Protein AF-X0JSW9-F1 (afdb_monomer)

Foldseek 3Di:
DPCVVVVLVVVVVVVVCCVVPVPVVPPPVDDPVCQLDDDQWDWDSDDPPDDDIDIDGPVPDDDPVSGDDDDDDDDDDDDDDPDDDDPVCVVVVVVD

Mean predicted aligned error: 12.28 Å

Secondary structure (DSSP, 8-state):
--THHHHHHHHHHHHHHHHHH-GGGS-TTS-TTGGG---SEEEE---TTS---EEEEGGG---TTS-----------S--------TTTHHHHTT-

pLDDT: mean 70.96, std 9.45, range [44.62, 85.94]

Radius of gyration: 17.55 Å; Cα contacts (8 Å, |Δi|>4): 42; chains: 1; bounding box: 41×27×51 Å

Solvent-accessible surface area (backbone atoms only — not comparable to full-atom values): 6643 Å² total; per-residue (Å²): 133,78,68,56,67,62,53,48,54,48,53,54,50,50,50,56,45,42,67,73,70,37,68,82,70,55,66,80,84,53,52,78,82,59,59,64,68,67,62,72,66,45,73,46,76,65,56,102,83,77,62,81,72,41,84,38,46,50,93,71,63,84,55,97,73,78,55,77,90,80,82,85,88,82,81,78,91,72,82,84,76,88,77,77,91,40,89,91,47,49,73,71,63,75,77,115

Organism: Fusarium odoratissimum (strain NRRL 54006) (NCBI:txid1089451)

Sequence (96 aa):
MTGSETSFFWAQEMVEKCEREHHNCRNHFIRSDSQRYLPKRLIDVGARDKGAMQLVLSDQIRSDNDVVEYAALSHSWGTTVKSELRNDNEETMKTI

Structure (mmCIF, N/CA/C/O backbone):
data_AF-X0JSW9-F1
#
_entry.id   AF-X0JSW9-F1
#
loop_
_atom_site.group_PDB
_atom_site.id
_atom_site.type_symbol
_atom_site.label_atom_id
_atom_site.label_alt_id
_atom_site.label_comp_id
_atom_site.label_asym_id
_atom_site.label_entity_id
_atom_site.label_seq_id
_atom_site.pdbx_PDB_ins_code
_atom_site.Cartn_x
_atom_site.Cartn_y
_atom_site.Cartn_z
_atom_site.occupancy
_atom_site.B_iso_or_equiv
_atom_site.auth_seq_id
_atom_site.auth_comp_id
_atom_site.auth_asym_id
_atom_site.auth_atom_id
_atom_site.pdbx_PDB_model_num
ATOM 1 N N . MET A 1 1 ? 12.341 -3.971 25.052 1.00 44.62 1 MET A N 1
ATOM 2 C CA . MET A 1 1 ? 11.408 -3.047 24.380 1.00 44.62 1 MET A CA 1
ATOM 3 C C . MET A 1 1 ? 11.390 -3.452 22.919 1.00 44.62 1 MET A C 1
ATOM 5 O O . MET A 1 1 ? 12.426 -3.368 22.273 1.00 44.62 1 MET A O 1
ATOM 9 N N . THR A 1 2 ? 10.307 -4.057 22.441 1.00 55.16 2 THR A N 1
ATOM 10 C CA . THR A 1 2 ? 10.189 -4.435 21.027 1.00 55.16 2 THR A CA 1
ATOM 11 C C . THR A 1 2 ? 10.014 -3.151 20.222 1.00 55.16 2 THR A C 1
ATOM 13 O O . THR A 1 2 ? 9.190 -2.325 20.595 1.00 55.16 2 THR A O 1
ATOM 16 N N . GLY A 1 3 ? 10.785 -2.945 19.150 1.00 59.75 3 GLY A N 1
ATOM 17 C CA . GLY A 1 3 ? 10.729 -1.738 18.301 1.00 59.75 3 GLY A CA 1
ATOM 18 C C . GLY A 1 3 ? 9.441 -1.603 17.472 1.00 59.75 3 GLY A C 1
ATOM 19 O O . GLY A 1 3 ? 9.469 -1.067 16.364 1.00 59.75 3 GLY A O 1
ATOM 20 N N . SER A 1 4 ? 8.328 -2.148 17.966 1.00 66.69 4 SER A N 1
ATOM 21 C CA . SER A 1 4 ? 7.056 -2.237 17.263 1.00 66.69 4 SER A CA 1
ATOM 22 C C . SER A 1 4 ? 6.459 -0.850 17.045 1.00 66.69 4 SER A C 1
ATOM 24 O O . SER A 1 4 ? 6.183 -0.515 15.903 1.00 66.69 4 SER A O 1
ATOM 26 N N . GLU A 1 5 ? 6.391 0.007 18.072 1.00 70.44 5 GLU A N 1
ATOM 27 C CA . GLU A 1 5 ? 5.890 1.390 17.933 1.00 70.44 5 GLU A CA 1
ATOM 28 C C . GLU A 1 5 ? 6.671 2.214 16.907 1.00 70.44 5 GLU A C 1
ATOM 30 O O . GLU A 1 5 ? 6.081 2.915 16.092 1.00 70.44 5 GLU A O 1
ATOM 35 N N . THR A 1 6 ? 7.999 2.107 16.885 1.00 76.25 6 THR A N 1
ATOM 36 C CA . THR A 1 6 ? 8.820 2.830 15.904 1.00 76.25 6 THR A CA 1
ATOM 37 C C . THR A 1 6 ? 8.565 2.333 14.482 1.00 76.25 6 THR A C 1
ATOM 39 O O . THR A 1 6 ? 8.442 3.135 13.560 1.00 76.25 6 THR A O 1
ATOM 42 N N . SER A 1 7 ? 8.429 1.016 14.306 1.00 72.44 7 SER A N 1
ATOM 43 C CA . SER A 1 7 ? 8.087 0.416 13.009 1.00 72.44 7 SER A CA 1
ATOM 44 C C . SER A 1 7 ? 6.696 0.854 12.539 1.00 72.44 7 SER A C 1
ATOM 46 O O . SER A 1 7 ? 6.463 1.005 11.343 1.00 72.44 7 SER A O 1
ATOM 48 N N . PHE A 1 8 ? 5.785 1.099 13.482 1.00 74.25 8 PHE A N 1
ATOM 49 C CA . PHE A 1 8 ? 4.424 1.556 13.228 1.00 74.25 8 PHE A CA 1
ATOM 50 C C . PHE A 1 8 ? 4.369 3.006 12.764 1.00 74.25 8 PHE A C 1
ATOM 52 O O . PHE A 1 8 ? 3.771 3.286 11.726 1.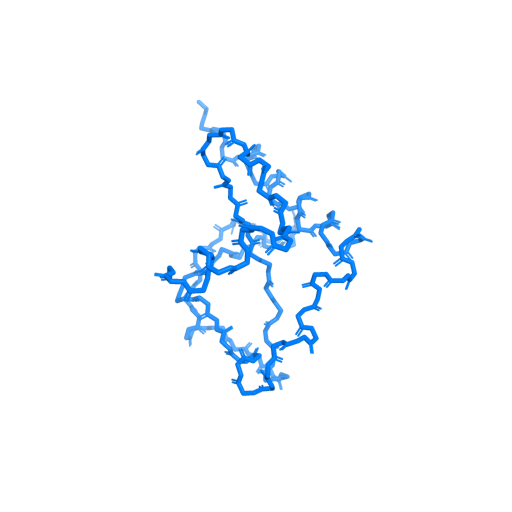00 74.25 8 PHE A O 1
ATOM 59 N N . PHE A 1 9 ? 5.053 3.907 13.474 1.00 77.12 9 PHE A N 1
ATOM 60 C CA . PHE A 1 9 ? 5.200 5.293 13.029 1.00 77.12 9 PHE A CA 1
ATOM 61 C C . PHE A 1 9 ? 5.833 5.368 11.644 1.00 77.12 9 PHE A C 1
ATOM 63 O O . PHE A 1 9 ? 5.350 6.105 10.790 1.00 77.12 9 PHE A O 1
ATOM 70 N N . TRP A 1 10 ? 6.861 4.555 11.405 1.00 81.12 10 TRP A N 1
ATOM 71 C CA . TRP A 1 10 ? 7.513 4.487 10.107 1.00 81.12 10 TRP A CA 1
ATOM 72 C C . TRP A 1 10 ? 6.572 4.000 8.996 1.00 81.12 10 TRP A C 1
ATOM 74 O O . TRP A 1 10 ? 6.554 4.583 7.915 1.00 81.12 10 TRP A O 1
ATOM 84 N N . ALA A 1 11 ? 5.765 2.960 9.246 1.00 77.94 11 ALA A N 1
ATOM 85 C CA . ALA A 1 11 ? 4.817 2.448 8.258 1.00 77.94 11 ALA A CA 1
ATOM 86 C C . ALA A 1 11 ? 3.761 3.500 7.888 1.00 77.94 11 ALA A C 1
ATOM 88 O O . ALA A 1 11 ? 3.502 3.707 6.704 1.00 77.94 11 ALA A O 1
ATOM 89 N N . GLN A 1 12 ? 3.205 4.200 8.882 1.00 77.69 12 GLN A N 1
ATOM 90 C CA . GLN A 1 12 ? 2.250 5.283 8.650 1.00 77.69 12 GLN A CA 1
ATOM 91 C C . GLN A 1 12 ? 2.888 6.438 7.863 1.00 77.69 12 GLN A C 1
ATOM 93 O O . GLN A 1 12 ? 2.340 6.870 6.851 1.00 77.69 12 GLN A O 1
ATOM 98 N N . GLU A 1 13 ? 4.071 6.896 8.279 1.00 83.25 13 GLU A N 1
ATOM 99 C CA . GLU A 1 13 ? 4.807 7.965 7.595 1.00 83.25 13 GLU A CA 1
ATOM 100 C C . GLU A 1 13 ? 5.102 7.599 6.134 1.00 83.25 13 GLU A C 1
ATOM 102 O O . GLU A 1 13 ? 5.007 8.442 5.241 1.00 83.25 13 GLU A O 1
ATOM 107 N N . MET A 1 14 ? 5.418 6.329 5.864 1.00 81.69 14 MET A N 1
ATOM 108 C CA . MET A 1 14 ? 5.688 5.870 4.507 1.00 81.69 14 MET A CA 1
ATOM 109 C C . MET A 1 14 ? 4.428 5.857 3.635 1.00 81.69 14 MET A C 1
ATOM 111 O O . MET A 1 14 ? 4.509 6.241 2.469 1.00 81.69 14 MET A O 1
ATOM 115 N N . VAL A 1 15 ? 3.267 5.479 4.185 1.00 77.94 15 VAL A N 1
ATOM 116 C CA . VAL A 1 15 ? 1.977 5.574 3.477 1.00 77.94 15 VAL A CA 1
ATOM 117 C C . VAL A 1 15 ? 1.660 7.032 3.140 1.00 77.94 15 VAL A C 1
ATOM 119 O O . VAL A 1 15 ? 1.444 7.348 1.971 1.00 77.94 15 VAL A O 1
ATOM 122 N N . GLU A 1 16 ? 1.739 7.933 4.123 1.00 80.06 16 GLU A N 1
ATOM 123 C CA . GLU A 1 16 ? 1.493 9.370 3.928 1.00 80.06 16 GLU A CA 1
ATOM 124 C C . GLU A 1 16 ? 2.444 9.975 2.880 1.00 80.06 16 GLU A C 1
ATOM 126 O O . GLU A 1 16 ? 2.043 10.772 2.026 1.00 80.06 16 GLU A O 1
ATOM 131 N N . LYS A 1 17 ? 3.722 9.576 2.911 1.00 83.38 17 LYS A N 1
ATOM 132 C CA . LYS A 1 17 ? 4.717 9.987 1.919 1.00 83.38 17 LYS A CA 1
ATOM 133 C C . LYS A 1 17 ? 4.362 9.478 0.523 1.00 83.38 17 LYS A C 1
ATOM 135 O O . LYS A 1 17 ? 4.411 10.254 -0.429 1.00 83.38 17 LYS A O 1
ATOM 140 N N . CYS A 1 18 ? 3.998 8.203 0.388 1.00 78.12 18 CYS A N 1
ATOM 141 C CA . CYS A 1 18 ? 3.604 7.619 -0.892 1.00 78.12 18 CYS A CA 1
ATOM 142 C C . CYS A 1 18 ? 2.393 8.335 -1.499 1.00 78.12 18 CYS A C 1
ATOM 144 O O . CYS A 1 18 ? 2.423 8.664 -2.683 1.00 78.12 18 CYS A O 1
ATOM 146 N N . GLU A 1 19 ? 1.361 8.629 -0.710 1.00 77.81 19 GLU A N 1
ATOM 147 C CA . GLU A 1 19 ? 0.178 9.348 -1.195 1.00 77.81 19 GLU A CA 1
ATOM 148 C C . GLU A 1 19 ? 0.503 10.770 -1.656 1.00 77.81 19 GLU A C 1
ATOM 150 O O . GLU A 1 19 ? 0.019 11.213 -2.701 1.00 77.81 19 GLU A O 1
ATOM 155 N N . ARG A 1 20 ? 1.349 11.477 -0.898 1.00 82.44 20 ARG A N 1
ATOM 156 C CA . ARG A 1 20 ? 1.724 12.865 -1.186 1.00 82.44 20 ARG A CA 1
ATOM 157 C C . ARG A 1 20 ? 2.674 12.989 -2.376 1.00 82.44 20 ARG A C 1
ATOM 159 O O . ARG A 1 20 ? 2.547 13.922 -3.165 1.00 82.44 20 ARG A O 1
ATOM 166 N N . GLU A 1 21 ? 3.655 12.099 -2.485 1.00 83.81 21 GLU A N 1
ATOM 167 C CA . GLU A 1 21 ? 4.800 12.283 -3.386 1.00 83.81 21 GLU A CA 1
ATOM 168 C C . GLU A 1 21 ? 4.718 11.400 -4.636 1.00 83.81 21 GLU A C 1
ATOM 170 O O . GLU A 1 21 ? 5.229 11.777 -5.692 1.00 83.81 21 GLU A O 1
ATOM 175 N N . HIS A 1 22 ? 4.039 10.252 -4.570 1.00 74.81 22 HIS A N 1
ATOM 176 C CA . HIS A 1 22 ? 4.017 9.269 -5.654 1.00 74.81 22 HIS A CA 1
ATOM 177 C C . HIS A 1 22 ? 2.667 9.218 -6.387 1.00 74.81 22 HIS A C 1
ATOM 179 O O . HIS A 1 22 ? 2.073 8.155 -6.569 1.00 74.81 22 HIS A O 1
ATOM 185 N N . HIS A 1 23 ? 2.200 10.362 -6.892 1.00 71.81 23 HIS A N 1
ATOM 186 C CA . HIS A 1 23 ? 0.957 10.466 -7.674 1.00 71.81 23 HIS A CA 1
ATOM 187 C C . HIS A 1 23 ? 0.897 9.495 -8.873 1.00 71.81 23 HIS A C 1
ATOM 189 O O . HIS A 1 23 ? -0.168 8.960 -9.174 1.00 71.81 23 HIS A O 1
ATOM 195 N N . ASN A 1 24 ? 2.040 9.202 -9.506 1.00 67.75 24 ASN A N 1
ATOM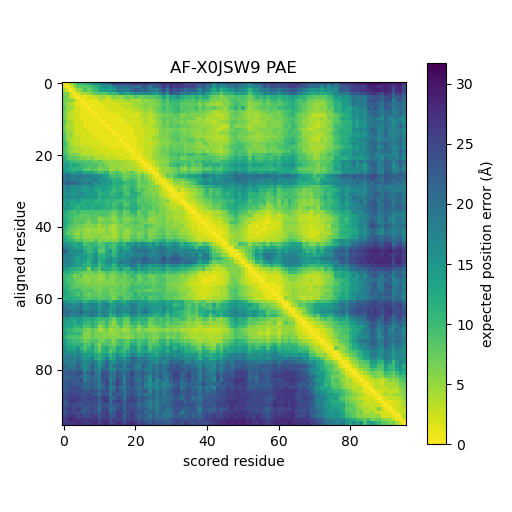 196 C CA . ASN A 1 24 ? 2.145 8.253 -10.625 1.00 67.75 24 ASN A CA 1
ATOM 197 C C . ASN A 1 24 ? 2.162 6.776 -10.195 1.00 67.75 24 ASN A C 1
ATOM 199 O O . ASN A 1 24 ? 1.973 5.900 -11.034 1.00 67.75 24 ASN A O 1
ATOM 203 N N . CYS A 1 25 ? 2.375 6.480 -8.907 1.00 69.12 25 CYS A N 1
ATOM 204 C CA . CYS A 1 25 ? 2.248 5.119 -8.376 1.00 69.12 25 CYS A CA 1
ATOM 205 C C . CYS A 1 25 ? 0.786 4.710 -8.171 1.00 69.12 25 CYS A C 1
ATOM 207 O O . CYS A 1 25 ? 0.515 3.530 -7.951 1.00 69.12 25 CYS A O 1
ATOM 209 N N . ARG A 1 26 ? -0.172 5.645 -8.271 1.00 65.56 26 ARG A N 1
ATOM 210 C CA . ARG A 1 26 ? -1.588 5.284 -8.380 1.00 65.56 26 ARG A CA 1
ATOM 211 C C . ARG A 1 26 ? -1.769 4.496 -9.672 1.00 65.56 26 ARG A C 1
ATOM 213 O O . ARG A 1 26 ? -1.582 5.036 -10.760 1.00 65.56 26 ARG A O 1
ATOM 220 N N . ASN A 1 27 ? -2.107 3.219 -9.517 1.00 60.56 27 ASN A N 1
ATOM 221 C CA . ASN A 1 27 ? -2.201 2.179 -10.541 1.00 60.56 27 ASN A CA 1
ATOM 222 C C . ASN A 1 27 ? -3.267 2.461 -11.627 1.00 60.56 27 ASN A C 1
ATOM 224 O O . ASN A 1 27 ? -4.222 1.705 -11.792 1.00 60.56 27 ASN A O 1
ATOM 228 N N . HIS A 1 28 ? -3.097 3.523 -12.416 1.00 58.84 28 HIS A N 1
ATOM 229 C CA . HIS A 1 28 ? -3.951 3.831 -13.570 1.00 58.84 28 HIS A CA 1
ATOM 230 C C . HIS A 1 28 ? -3.716 2.862 -14.741 1.00 58.84 28 HIS A C 1
ATOM 232 O O . HIS A 1 28 ? -4.535 2.789 -15.650 1.00 58.84 28 HIS A O 1
ATOM 238 N N . PHE A 1 29 ? -2.611 2.106 -14.718 1.00 59.12 29 PHE A N 1
ATOM 239 C CA . PHE A 1 29 ? -2.283 1.084 -15.716 1.00 59.12 29 PHE A CA 1
ATOM 240 C C . PHE A 1 29 ? -2.834 -0.308 -15.365 1.00 59.12 29 PHE A C 1
ATOM 242 O O . PHE A 1 29 ? -2.826 -1.202 -16.212 1.00 59.12 29 PHE A O 1
ATOM 249 N N . ILE A 1 30 ? -3.301 -0.518 -14.128 1.00 63.09 30 ILE A N 1
ATOM 250 C CA . ILE A 1 30 ? -3.928 -1.781 -13.739 1.00 63.09 30 ILE A CA 1
ATOM 251 C C . ILE A 1 30 ? -5.351 -1.791 -14.288 1.00 63.09 30 ILE A C 1
ATOM 253 O O . ILE A 1 30 ? -6.138 -0.879 -14.036 1.00 63.09 30 ILE A O 1
ATOM 257 N N . ARG A 1 31 ? -5.671 -2.840 -15.048 1.00 65.88 31 ARG A N 1
ATOM 258 C CA . ARG A 1 31 ? -7.002 -3.051 -15.621 1.00 65.88 31 ARG A CA 1
ATOM 259 C C . ARG A 1 31 ? -8.077 -3.028 -14.531 1.00 65.88 31 ARG A C 1
ATOM 261 O O . ARG A 1 31 ? -7.851 -3.497 -13.419 1.00 65.88 31 ARG A O 1
ATOM 268 N N . SER A 1 32 ? -9.262 -2.535 -14.875 1.00 69.62 32 SER A N 1
ATOM 269 C CA . SER A 1 32 ? -10.389 -2.337 -13.952 1.00 69.62 32 SER A CA 1
ATOM 270 C C . SER A 1 32 ? -10.810 -3.610 -13.205 1.00 69.62 32 SER A C 1
ATOM 272 O O . SER A 1 32 ? -11.207 -3.551 -12.047 1.00 69.62 32 SER A O 1
ATOM 274 N N . ASP A 1 33 ? -10.691 -4.774 -13.847 1.00 69.44 33 ASP A N 1
ATOM 275 C CA . ASP A 1 33 ? -10.953 -6.088 -13.249 1.00 69.44 33 ASP A CA 1
ATOM 276 C C . ASP A 1 33 ? -9.909 -6.478 -12.191 1.00 69.44 33 ASP A C 1
ATOM 278 O O . ASP A 1 33 ? -10.246 -7.102 -11.185 1.00 69.44 33 ASP A O 1
ATOM 282 N N . SER A 1 34 ? -8.662 -6.048 -12.374 1.00 71.38 34 SER A N 1
ATOM 283 C CA . SER A 1 34 ? -7.558 -6.257 -11.434 1.00 71.38 34 SER A CA 1
ATOM 284 C C . SER A 1 34 ? -7.490 -5.208 -10.322 1.00 71.38 34 SER A C 1
ATOM 286 O O . SER A 1 34 ? -6.830 -5.446 -9.315 1.00 71.38 34 SER A O 1
ATOM 288 N N . GLN A 1 35 ? -8.184 -4.071 -10.445 1.00 67.62 35 GLN A N 1
ATOM 289 C CA . GLN A 1 35 ? -8.260 -3.052 -9.382 1.00 67.62 35 GLN A CA 1
ATOM 290 C C . GLN A 1 35 ? -8.972 -3.560 -8.118 1.00 67.62 35 GLN A C 1
ATOM 292 O O . GLN A 1 35 ? -8.814 -2.982 -7.049 1.00 67.62 35 GLN A O 1
ATOM 297 N N . ARG A 1 36 ? -9.718 -4.667 -8.229 1.00 69.75 36 ARG A N 1
ATOM 298 C CA . ARG A 1 36 ? -10.369 -5.358 -7.104 1.00 69.75 36 ARG A CA 1
ATOM 299 C C . ARG A 1 36 ? -9.451 -6.342 -6.381 1.00 69.75 36 ARG A C 1
ATOM 301 O O . ARG A 1 36 ? -9.861 -6.956 -5.398 1.00 69.75 36 ARG A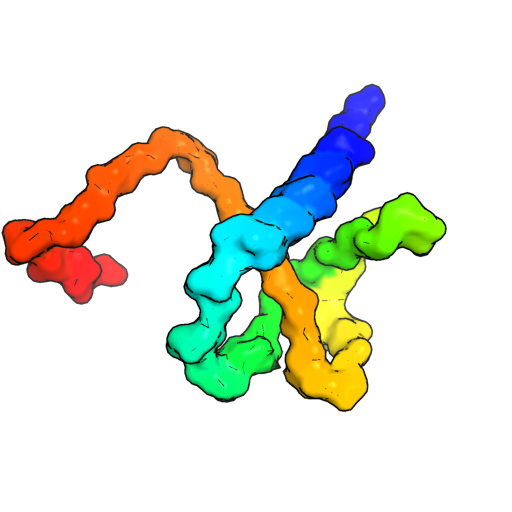 O 1
ATOM 308 N N . TYR A 1 37 ? -8.237 -6.557 -6.886 1.00 76.56 37 TYR A N 1
ATOM 309 C CA . TYR A 1 37 ? -7.297 -7.462 -6.247 1.00 76.56 37 TYR A CA 1
ATOM 310 C C . TYR A 1 37 ? -6.841 -6.888 -4.905 1.00 76.56 37 TYR A C 1
ATOM 312 O O . TYR A 1 37 ? -6.306 -5.784 -4.838 1.00 76.56 37 TYR A O 1
ATOM 320 N N . LEU A 1 38 ? -6.984 -7.692 -3.853 1.00 77.44 38 LEU A N 1
ATOM 321 C CA . LEU A 1 38 ? -6.407 -7.428 -2.544 1.00 77.44 38 LEU A CA 1
ATOM 322 C C . LEU A 1 38 ? -5.458 -8.569 -2.155 1.00 77.44 38 LEU A C 1
ATOM 324 O O . LEU A 1 38 ? -5.800 -9.744 -2.334 1.00 77.44 38 LEU A O 1
ATOM 328 N N . PRO A 1 39 ? -4.282 -8.268 -1.572 1.00 81.75 39 PRO A N 1
ATOM 329 C CA . PRO A 1 39 ? -3.460 -9.277 -0.907 1.00 81.75 39 PRO A CA 1
ATOM 330 C C . PRO A 1 39 ? -4.288 -10.036 0.133 1.00 81.75 39 PRO A C 1
ATOM 332 O O . PRO A 1 39 ? -5.095 -9.424 0.808 1.00 81.75 39 PRO A O 1
ATOM 335 N N . LYS A 1 40 ? -4.086 -11.342 0.350 1.00 85.00 40 LYS A N 1
ATOM 336 C CA . LYS A 1 40 ? -4.913 -12.114 1.315 1.00 85.00 40 LYS A CA 1
ATOM 337 C C . LYS A 1 40 ? -4.855 -11.598 2.760 1.00 85.00 40 LYS A C 1
ATOM 339 O O . LYS A 1 40 ? -5.763 -11.854 3.544 1.00 85.00 40 LYS A O 1
ATOM 344 N N . ARG A 1 41 ? -3.747 -10.951 3.115 1.00 82.94 41 ARG A N 1
ATOM 345 C CA . ARG A 1 41 ? -3.428 -10.452 4.451 1.00 82.94 41 ARG A CA 1
ATOM 346 C C . ARG A 1 41 ? -2.970 -9.011 4.318 1.00 82.94 41 ARG A C 1
ATOM 348 O O . ARG A 1 41 ? -2.043 -8.746 3.553 1.00 82.94 41 ARG A O 1
ATOM 355 N N . LEU A 1 42 ? -3.597 -8.130 5.074 1.00 84.50 42 LEU A N 1
ATOM 356 C CA 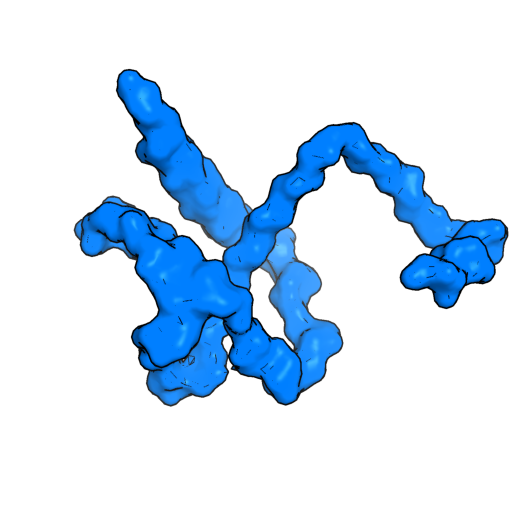. LEU A 1 42 ? -3.295 -6.710 5.139 1.00 84.50 42 LEU A CA 1
ATOM 357 C C . LEU A 1 42 ? -3.070 -6.319 6.599 1.00 84.50 42 LEU A C 1
ATOM 359 O O . LEU A 1 42 ? -3.536 -6.992 7.517 1.00 84.50 42 LEU A O 1
ATOM 363 N N . ILE A 1 43 ? -2.318 -5.246 6.808 1.00 82.88 43 ILE A N 1
ATOM 364 C CA . ILE A 1 43 ? -2.153 -4.644 8.128 1.00 82.88 43 ILE A CA 1
ATOM 365 C C . ILE A 1 43 ? -2.998 -3.380 8.128 1.00 82.88 43 ILE A C 1
ATOM 367 O O . ILE A 1 43 ? -2.750 -2.474 7.335 1.00 82.88 43 ILE A O 1
ATOM 371 N N . ASP A 1 44 ? -3.995 -3.339 9.002 1.00 80.00 44 ASP A N 1
ATOM 372 C CA . ASP A 1 44 ? -4.739 -2.123 9.286 1.00 80.00 44 ASP A CA 1
ATOM 373 C C . ASP A 1 44 ? -3.874 -1.253 10.195 1.00 80.00 44 ASP A C 1
ATOM 375 O O . ASP A 1 44 ? -3.662 -1.567 11.372 1.00 80.00 44 ASP A O 1
ATOM 379 N N . VAL A 1 45 ? -3.318 -0.196 9.603 1.00 75.50 45 VAL A N 1
ATOM 380 C CA . VAL A 1 45 ? -2.464 0.773 10.295 1.00 75.50 45 VAL A CA 1
ATOM 381 C C . VAL A 1 45 ? -3.261 1.762 11.152 1.00 75.50 45 VAL A C 1
ATOM 383 O O . VAL A 1 45 ? -2.652 2.467 11.951 1.00 75.50 45 VAL A O 1
ATOM 386 N N . GLY A 1 46 ? -4.599 1.755 11.056 1.00 68.31 46 GLY A N 1
ATOM 387 C CA . GLY A 1 46 ? -5.504 2.572 11.858 1.00 68.31 46 GLY A CA 1
ATOM 388 C C . GLY A 1 46 ? -5.360 4.086 11.652 1.00 68.31 46 GLY A C 1
ATOM 389 O O . GLY A 1 46 ? -4.427 4.587 11.030 1.00 68.31 46 GLY A O 1
ATOM 390 N N . ALA A 1 47 ? -6.303 4.844 12.218 1.00 61.66 47 ALA A N 1
ATOM 391 C CA . ALA A 1 47 ? -6.076 6.255 12.524 1.00 61.66 47 ALA A CA 1
ATOM 392 C C . ALA A 1 47 ? -5.272 6.345 13.833 1.00 61.66 47 ALA A C 1
ATOM 394 O O . ALA A 1 47 ? -5.459 5.501 14.715 1.00 61.66 47 ALA A O 1
ATOM 395 N N . ARG A 1 48 ? -4.407 7.363 13.973 1.00 56.38 48 ARG A N 1
ATOM 396 C CA . ARG A 1 48 ? -3.475 7.571 15.112 1.00 56.38 48 ARG A CA 1
ATOM 397 C C . ARG A 1 48 ? -4.108 7.424 16.507 1.00 56.38 48 ARG A C 1
ATOM 399 O O . ARG A 1 48 ? -3.400 7.242 17.490 1.00 56.38 48 ARG A O 1
ATOM 406 N N . ASP A 1 49 ? -5.424 7.546 16.586 1.00 54.66 49 ASP A N 1
ATOM 407 C CA . ASP A 1 49 ? -6.272 7.655 17.764 1.00 54.66 49 ASP A CA 1
ATOM 408 C C . ASP A 1 49 ? -7.231 6.463 17.986 1.00 54.66 49 ASP A C 1
ATOM 410 O O . ASP A 1 49 ? -7.877 6.405 19.033 1.00 54.66 49 ASP A O 1
ATOM 414 N N . LYS A 1 50 ? -7.325 5.486 17.066 1.00 57.12 50 LYS A N 1
ATOM 415 C CA . LYS A 1 50 ? -8.333 4.398 17.131 1.00 57.12 50 LYS A CA 1
ATOM 416 C C . LYS A 1 50 ? -7.845 3.025 17.611 1.00 57.12 50 LYS A C 1
ATOM 418 O O . LYS A 1 50 ? -8.631 2.079 17.625 1.00 57.12 50 LYS A O 1
ATOM 423 N N . GLY A 1 51 ? -6.616 2.919 18.106 1.00 59.56 51 GLY A N 1
ATOM 424 C CA . GLY A 1 51 ? -6.131 1.720 18.797 1.00 59.56 51 GLY A CA 1
ATOM 425 C C . GLY A 1 51 ? -5.064 0.934 18.038 1.00 59.56 51 GLY A C 1
ATOM 426 O O . GLY A 1 51 ? -4.422 1.445 17.125 1.00 59.56 51 GLY A O 1
ATOM 427 N N . ALA A 1 52 ? -4.819 -0.295 18.503 1.00 61.84 52 ALA A N 1
ATOM 428 C CA . ALA A 1 52 ? -3.690 -1.115 18.082 1.00 61.84 52 ALA A CA 1
ATOM 429 C C . ALA A 1 52 ? -3.841 -1.649 16.650 1.00 61.84 52 ALA A C 1
ATOM 431 O O . ALA A 1 52 ? -4.915 -2.080 16.239 1.00 61.84 52 ALA A O 1
ATOM 432 N N . MET A 1 53 ? -2.714 -1.671 15.939 1.00 71.44 53 MET A N 1
ATOM 433 C CA . MET A 1 53 ? -2.571 -2.247 14.606 1.00 71.44 53 MET A CA 1
ATOM 434 C C . MET A 1 53 ? -3.058 -3.696 14.570 1.00 71.44 53 MET A C 1
ATOM 436 O O . MET A 1 53 ? -2.694 -4.493 15.440 1.00 71.44 53 MET A O 1
ATOM 440 N N . GLN A 1 54 ? -3.834 -4.053 13.550 1.00 77.62 54 GLN A N 1
ATOM 441 C CA . GLN A 1 54 ? -4.413 -5.390 13.442 1.00 77.62 54 GLN A CA 1
ATOM 442 C C . GLN A 1 54 ? -4.139 -6.020 12.079 1.00 77.62 54 GLN A C 1
ATOM 444 O O . GLN A 1 54 ? -4.183 -5.372 11.034 1.00 77.62 54 GLN A O 1
ATOM 449 N N . LEU A 1 55 ? -3.853 -7.322 12.098 1.00 80.81 55 LEU A N 1
ATOM 450 C CA . LEU A 1 55 ? -3.863 -8.126 10.887 1.00 80.81 55 LEU A CA 1
ATOM 451 C C . LEU A 1 55 ? -5.320 -8.303 10.459 1.00 80.81 55 LEU A C 1
ATOM 453 O O . LEU A 1 55 ? -6.114 -8.875 11.202 1.00 80.81 55 LEU A O 1
ATOM 457 N N . VAL A 1 56 ? -5.637 -7.861 9.251 1.00 85.62 56 VAL A N 1
ATOM 458 C CA . VAL A 1 56 ? -6.948 -8.037 8.629 1.00 85.62 56 VAL A CA 1
ATOM 459 C C . VAL A 1 56 ? -6.826 -8.961 7.430 1.00 85.62 56 VAL A C 1
ATOM 461 O O . VAL A 1 56 ? -5.884 -8.889 6.634 1.00 85.62 56 VAL A O 1
ATOM 464 N N . LEU A 1 57 ? -7.783 -9.876 7.321 1.00 85.94 57 LEU A N 1
ATOM 465 C CA . LEU A 1 57 ? -7.936 -10.705 6.136 1.00 85.94 57 LEU A CA 1
ATOM 466 C C . LEU A 1 57 ? -8.809 -9.959 5.132 1.00 85.94 57 LEU A C 1
ATOM 468 O O . LEU A 1 57 ? -9.794 -9.326 5.502 1.00 85.94 57 LEU A O 1
ATOM 472 N N . SER A 1 58 ? -8.450 -10.024 3.855 1.00 83.06 58 SER A N 1
ATOM 473 C CA . SER A 1 58 ? -9.139 -9.226 2.833 1.00 83.06 58 SER A CA 1
ATOM 474 C C . SER A 1 58 ? -10.583 -9.648 2.584 1.00 83.06 58 SER A C 1
ATOM 476 O O . SER A 1 58 ? -11.374 -8.840 2.117 1.00 83.06 58 SER A O 1
ATOM 478 N N . ASP A 1 59 ? -10.951 -10.877 2.944 1.00 82.94 59 ASP A N 1
ATOM 479 C CA . ASP A 1 59 ? -12.339 -11.353 2.933 1.00 82.94 59 ASP A CA 1
ATOM 480 C C . ASP A 1 59 ? -13.201 -10.749 4.059 1.00 82.94 59 ASP A C 1
ATOM 482 O O . ASP A 1 59 ? -14.428 -10.825 4.006 1.00 82.94 59 ASP A O 1
ATOM 486 N N . GLN A 1 60 ? -12.575 -10.121 5.059 1.00 82.31 60 GLN A N 1
ATOM 487 C CA . GLN A 1 60 ? -13.241 -9.428 6.165 1.00 82.31 60 GLN A CA 1
ATOM 488 C C . G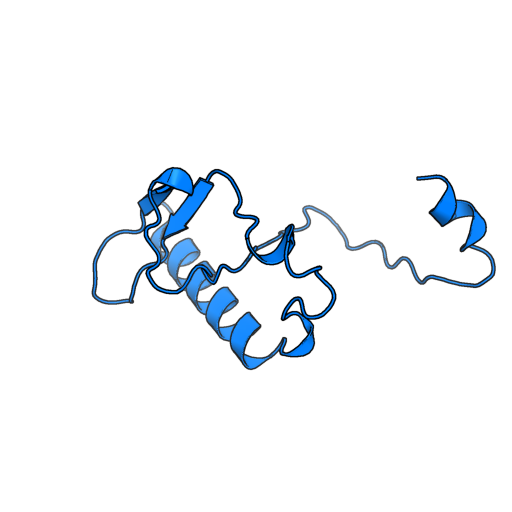LN A 1 60 ? -13.396 -7.924 5.910 1.00 82.31 60 GLN A C 1
ATOM 490 O O . GLN A 1 60 ? -14.142 -7.259 6.632 1.00 82.31 60 GLN A O 1
ATOM 495 N N . ILE A 1 61 ? -12.727 -7.376 4.889 1.00 78.75 61 ILE A N 1
ATOM 496 C CA . ILE A 1 61 ? -12.822 -5.957 4.546 1.00 78.75 61 ILE A CA 1
ATOM 497 C C . ILE A 1 61 ? -14.129 -5.725 3.789 1.00 78.75 61 ILE A C 1
ATOM 499 O O . ILE A 1 61 ? -14.282 -6.097 2.627 1.00 78.75 61 ILE A O 1
ATOM 503 N N . ARG A 1 62 ? -15.087 -5.092 4.466 1.00 70.12 62 ARG A N 1
ATOM 504 C CA . ARG A 1 62 ? -16.343 -4.639 3.867 1.00 70.12 62 ARG A CA 1
ATOM 505 C C . ARG A 1 62 ? -16.161 -3.210 3.362 1.00 70.12 62 ARG A C 1
ATOM 507 O O . ARG A 1 62 ? -15.937 -2.316 4.171 1.00 70.12 62 ARG A O 1
ATOM 514 N N . SER A 1 63 ? -16.250 -3.000 2.049 1.00 66.31 63 SER A N 1
ATOM 515 C CA . SER A 1 63 ? -16.281 -1.663 1.443 1.00 66.31 63 SER A CA 1
ATOM 516 C C . SER A 1 63 ? -17.603 -1.464 0.722 1.00 66.31 63 SER A C 1
ATOM 518 O O . SER A 1 63 ? -17.957 -2.260 -0.144 1.00 66.31 63 SER A O 1
ATOM 520 N N . ASP A 1 64 ? -18.305 -0.387 1.063 1.00 65.69 64 ASP A N 1
ATOM 521 C CA . ASP A 1 64 ? -19.549 0.010 0.395 1.00 65.69 64 ASP A CA 1
ATOM 522 C C . ASP A 1 64 ? -19.298 0.551 -1.027 1.00 65.69 64 ASP A C 1
ATOM 524 O O . ASP A 1 64 ? -20.227 0.655 -1.821 1.00 65.69 64 ASP A O 1
ATOM 528 N N . ASN A 1 65 ? -18.042 0.878 -1.363 1.00 61.69 65 ASN A N 1
ATOM 529 C CA . ASN A 1 65 ? -17.656 1.526 -2.620 1.00 61.69 65 ASN A CA 1
ATOM 530 C C . ASN A 1 65 ? -16.956 0.586 -3.622 1.00 61.69 65 ASN A C 1
ATOM 532 O O . ASN A 1 65 ? -16.314 1.076 -4.549 1.00 61.69 65 ASN A O 1
ATOM 536 N N . ASP A 1 66 ? -17.040 -0.742 -3.449 1.00 64.44 66 ASP A N 1
ATOM 537 C CA . ASP A 1 66 ? -16.397 -1.798 -4.274 1.00 64.44 66 ASP A CA 1
ATOM 538 C C . ASP A 1 66 ? -14.856 -1.730 -4.399 1.00 64.44 66 ASP A C 1
ATOM 540 O O . ASP A 1 66 ? -14.221 -2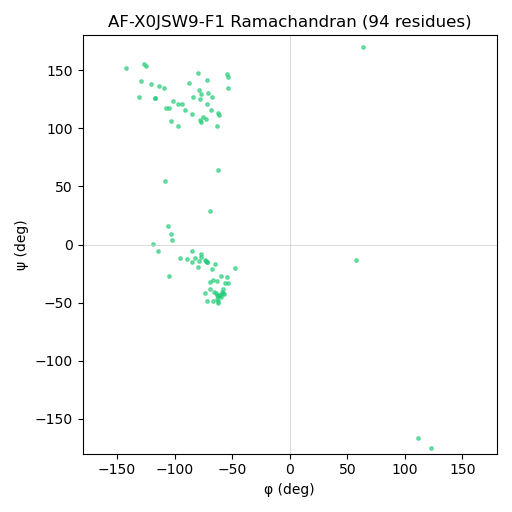.691 -4.841 1.00 64.44 66 ASP A O 1
ATOM 544 N N . VAL A 1 67 ? -14.237 -0.619 -4.001 1.00 68.19 67 VAL A N 1
ATOM 545 C CA . VAL A 1 67 ? -12.802 -0.361 -4.061 1.00 68.19 67 VAL A CA 1
ATOM 546 C C . VAL A 1 67 ? -12.295 -0.173 -2.639 1.00 68.19 67 VAL A C 1
ATOM 548 O O . VAL A 1 67 ? -12.826 0.620 -1.859 1.00 68.19 67 VAL A O 1
ATOM 551 N N . VAL A 1 68 ? -11.277 -0.952 -2.294 1.00 72.44 68 VAL A N 1
ATOM 552 C CA . VAL A 1 68 ? -10.525 -0.832 -1.046 1.00 72.44 68 VAL A CA 1
ATOM 553 C C . VAL A 1 68 ? -9.170 -0.255 -1.418 1.00 72.44 68 VAL A C 1
ATOM 555 O O . VAL A 1 68 ? -8.417 -0.869 -2.175 1.00 72.44 68 VAL A O 1
ATOM 558 N N . GLU A 1 69 ? -8.866 0.932 -0.906 1.00 72.62 69 GLU A N 1
ATOM 559 C CA . GLU A 1 69 ? -7.554 1.539 -1.091 1.00 72.62 69 GLU A CA 1
ATOM 560 C C . GLU A 1 69 ? -6.550 0.874 -0.147 1.00 72.62 69 GLU A C 1
ATOM 562 O O . GLU A 1 69 ? -6.800 0.718 1.049 1.00 72.62 69 GLU A O 1
ATOM 567 N N . TYR A 1 70 ? -5.412 0.448 -0.690 1.00 76.62 70 TYR A N 1
ATOM 568 C CA . TYR A 1 70 ? -4.317 -0.112 0.091 1.00 76.62 70 TYR A CA 1
ATOM 569 C C . TYR A 1 70 ? -2.975 0.336 -0.488 1.00 76.62 70 TYR A C 1
ATOM 571 O O . TYR A 1 70 ? -2.839 0.559 -1.693 1.00 76.62 70 TYR A O 1
ATOM 579 N N . ALA A 1 71 ? -1.962 0.417 0.372 1.00 74.56 71 ALA A N 1
ATOM 580 C CA . ALA A 1 71 ? -0.583 0.655 -0.026 1.00 74.56 71 ALA A CA 1
ATOM 581 C C . ALA A 1 71 ? 0.246 -0.619 0.178 1.00 74.56 71 ALA A C 1
ATOM 583 O O . ALA A 1 71 ? 0.163 -1.276 1.217 1.00 74.56 71 ALA A O 1
ATOM 584 N N . ALA A 1 72 ? 1.062 -0.974 -0.816 1.00 75.25 72 ALA A N 1
ATOM 585 C CA . ALA A 1 72 ? 2.040 -2.047 -0.694 1.00 75.25 72 ALA A CA 1
ATOM 586 C C . ALA A 1 72 ? 3.414 -1.456 -0.360 1.00 75.25 72 ALA A C 1
ATOM 588 O O . ALA A 1 72 ? 3.965 -0.672 -1.131 1.00 75.25 72 ALA A O 1
ATOM 589 N N . LEU A 1 73 ? 3.981 -1.862 0.775 1.00 68.88 73 LEU A N 1
ATOM 590 C CA . LEU A 1 73 ? 5.343 -1.515 1.175 1.00 68.88 73 LEU A CA 1
ATOM 591 C C . LEU A 1 73 ? 6.278 -2.663 0.789 1.00 68.88 73 LEU A C 1
ATOM 593 O O . LEU A 1 73 ? 6.325 -3.692 1.462 1.00 68.88 73 LEU A O 1
ATOM 597 N N . SER A 1 74 ? 7.017 -2.504 -0.307 1.00 69.12 74 SER A N 1
ATOM 598 C CA . SER A 1 74 ? 8.082 -3.435 -0.685 1.00 69.12 74 SER A CA 1
ATOM 599 C C . SER A 1 74 ? 9.422 -2.937 -0.151 1.00 69.12 74 SER A C 1
ATOM 601 O O . SER A 1 74 ? 9.867 -1.848 -0.515 1.00 69.12 74 SER A O 1
ATOM 603 N N . HIS A 1 75 ? 10.086 -3.741 0.677 1.00 62.31 75 HIS A N 1
ATOM 604 C CA . HIS A 1 75 ? 11.478 -3.516 1.056 1.00 62.31 75 HIS A CA 1
ATOM 605 C C . HIS A 1 75 ? 12.381 -4.457 0.256 1.00 62.31 75 HIS A C 1
ATOM 607 O O . HIS A 1 75 ? 12.211 -5.676 0.307 1.00 62.31 75 HIS A O 1
ATOM 613 N N . SER A 1 76 ? 13.345 -3.895 -0.471 1.00 60.03 76 SER A N 1
ATOM 614 C CA . SER A 1 76 ? 14.383 -4.678 -1.138 1.00 60.03 76 SER A CA 1
ATOM 615 C C . SER A 1 76 ? 15.503 -4.963 -0.148 1.00 60.03 76 SER A C 1
ATOM 617 O O . SER A 1 76 ? 16.226 -4.055 0.256 1.00 60.03 76 SER A O 1
ATOM 619 N N . TRP A 1 77 ? 15.659 -6.228 0.232 1.00 49.59 77 TRP A N 1
ATOM 620 C CA . TRP A 1 77 ? 16.819 -6.665 1.000 1.00 49.59 77 TRP A CA 1
ATOM 621 C C . TRP A 1 77 ? 18.034 -6.738 0.064 1.00 49.59 77 TRP A C 1
ATOM 623 O O . TRP A 1 77 ? 18.088 -7.603 -0.806 1.00 49.59 77 TRP A O 1
ATOM 633 N N . GLY A 1 78 ? 18.997 -5.825 0.224 1.00 65.19 78 GLY A N 1
ATOM 634 C CA . GLY A 1 78 ? 20.236 -5.789 -0.566 1.00 65.19 78 GLY A CA 1
ATOM 635 C C . GLY A 1 78 ? 20.459 -4.470 -1.309 1.00 65.19 78 GLY A C 1
ATOM 636 O O . GLY A 1 78 ? 19.722 -3.502 -1.137 1.00 65.19 78 GLY A O 1
ATOM 637 N N . THR A 1 79 ? 21.515 -4.406 -2.121 1.00 65.38 79 THR A N 1
ATOM 638 C CA . THR A 1 79 ? 21.799 -3.237 -2.961 1.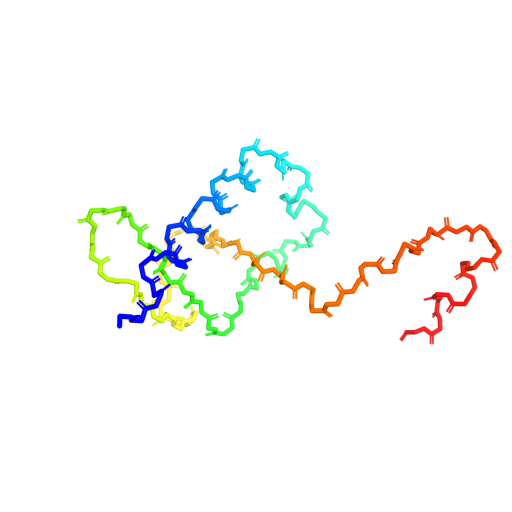00 65.38 79 THR A CA 1
ATOM 639 C C . THR A 1 79 ? 20.909 -3.241 -4.199 1.00 65.38 79 THR A C 1
ATOM 641 O O . THR A 1 79 ? 20.781 -4.249 -4.892 1.00 65.38 79 THR A O 1
ATOM 644 N N . THR A 1 80 ? 20.304 -2.093 -4.508 1.00 65.38 80 THR A N 1
ATOM 645 C CA . THR A 1 80 ? 19.582 -1.906 -5.767 1.00 65.38 80 THR A CA 1
ATOM 646 C C . THR A 1 80 ? 20.556 -2.079 -6.926 1.00 65.38 80 THR A C 1
ATOM 648 O O . THR A 1 80 ? 21.436 -1.242 -7.137 1.00 65.38 80 THR A O 1
ATOM 651 N N . VAL A 1 81 ? 20.394 -3.148 -7.700 1.00 64.69 81 VAL A N 1
ATOM 652 C CA . VAL A 1 81 ? 21.080 -3.272 -8.984 1.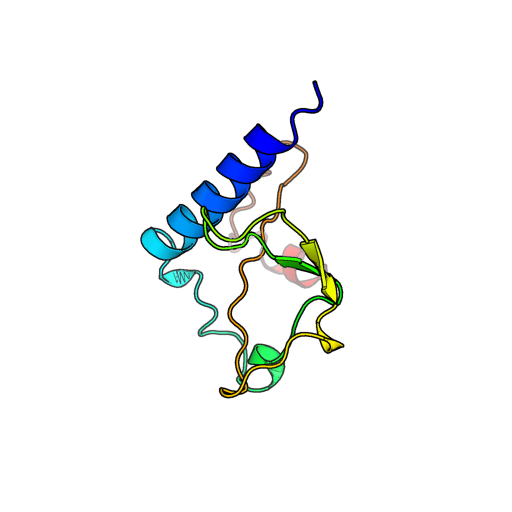00 64.69 81 VAL A CA 1
ATOM 653 C C . VAL A 1 81 ? 20.389 -2.302 -9.934 1.00 64.69 81 VAL A C 1
ATOM 655 O O . VAL A 1 81 ? 19.242 -2.520 -10.324 1.00 64.69 81 VAL A O 1
ATOM 658 N N . LYS A 1 82 ? 21.056 -1.196 -10.280 1.00 62.22 82 LYS A N 1
ATOM 659 C CA . LYS A 1 82 ? 20.587 -0.324 -11.361 1.00 62.22 82 LYS A CA 1
ATOM 660 C C . LYS A 1 82 ? 20.619 -1.127 -12.658 1.00 62.22 82 LYS A C 1
ATOM 662 O O . LYS A 1 82 ? 21.682 -1.313 -13.240 1.00 62.22 82 LYS A O 1
ATOM 667 N N . SER A 1 83 ? 19.455 -1.596 -13.086 1.00 63.47 83 SER A N 1
ATOM 668 C CA . SER A 1 83 ? 19.258 -2.141 -14.424 1.00 63.47 83 SER A CA 1
ATOM 669 C C . SER A 1 83 ? 18.538 -1.077 -15.238 1.00 63.47 83 SER A C 1
ATOM 671 O O . SER A 1 83 ? 17.368 -0.789 -15.000 1.00 63.47 83 SER A O 1
ATOM 673 N N . GLU A 1 84 ? 19.264 -0.429 -16.142 1.00 72.19 84 GLU A N 1
ATOM 674 C CA . GLU A 1 84 ? 18.669 0.454 -17.144 1.00 72.19 84 GLU A CA 1
ATOM 675 C C . GLU A 1 84 ? 18.223 -0.411 -18.314 1.00 72.19 84 GLU A C 1
ATOM 677 O O . GLU A 1 84 ? 19.041 -1.165 -18.836 1.00 72.19 84 GLU A O 1
ATOM 682 N N . LEU A 1 85 ? 16.964 -0.304 -18.741 1.00 69.88 85 LEU A N 1
ATOM 683 C CA . LEU A 1 85 ? 16.548 -0.907 -20.001 1.00 69.88 85 LEU A CA 1
ATOM 684 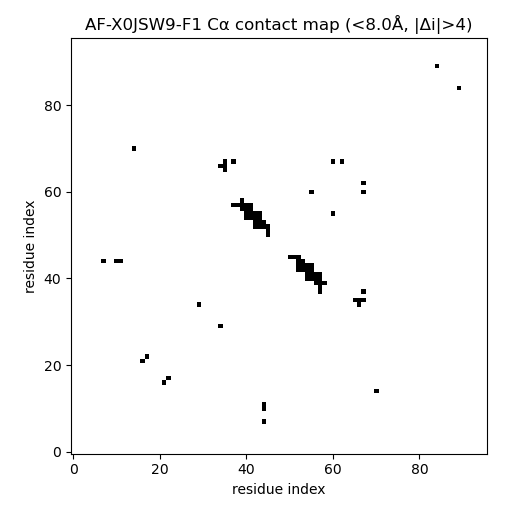C C . LEU A 1 85 ? 17.228 -0.133 -21.136 1.00 69.88 85 LEU A C 1
ATOM 686 O O . LEU A 1 85 ? 17.016 1.069 -21.305 1.00 69.88 85 LEU A O 1
ATOM 690 N N . ARG A 1 86 ? 18.090 -0.818 -21.872 1.00 80.75 86 ARG A N 1
ATOM 691 C CA . ARG A 1 86 ? 18.840 -0.306 -23.013 1.00 80.75 86 ARG A CA 1
ATOM 692 C C . ARG A 1 86 ? 18.549 -1.207 -24.204 1.00 80.75 86 ARG A C 1
ATOM 694 O O . ARG A 1 86 ? 18.245 -2.384 -24.036 1.00 80.75 86 ARG A O 1
ATOM 701 N N . ASN A 1 87 ? 18.667 -0.671 -25.416 1.00 79.38 87 ASN A N 1
ATOM 702 C CA . ASN A 1 87 ? 18.377 -1.434 -26.637 1.00 79.38 87 ASN A CA 1
ATOM 703 C C . ASN A 1 87 ? 19.181 -2.747 -26.725 1.00 79.38 87 ASN A C 1
ATOM 705 O O . ASN A 1 87 ? 18.728 -3.707 -27.335 1.00 79.38 87 ASN A O 1
ATOM 709 N N . ASP A 1 88 ? 20.365 -2.799 -26.113 1.00 81.75 88 ASP A N 1
ATOM 710 C CA . ASP A 1 88 ? 21.248 -3.967 -26.089 1.00 81.75 88 ASP A CA 1
ATOM 711 C C . ASP A 1 88 ? 20.890 -5.013 -25.018 1.00 81.75 88 ASP A C 1
ATOM 713 O O . ASP A 1 88 ? 21.408 -6.127 -25.071 1.00 81.75 88 ASP A O 1
ATOM 717 N N . ASN A 1 89 ? 20.003 -4.701 -24.067 1.00 74.94 89 ASN A N 1
ATOM 718 C CA . ASN A 1 89 ? 19.567 -5.635 -23.023 1.00 74.94 89 ASN A CA 1
ATOM 719 C C . ASN A 1 89 ? 18.062 -5.953 -23.040 1.00 74.94 89 ASN A C 1
ATOM 721 O O . ASN A 1 89 ? 17.604 -6.774 -22.243 1.00 74.94 89 ASN A O 1
ATOM 725 N N . GLU A 1 90 ? 17.318 -5.367 -23.980 1.00 78.25 90 GLU A N 1
ATOM 726 C CA . GLU A 1 90 ? 15.879 -5.576 -24.157 1.00 78.25 90 GLU A CA 1
ATOM 727 C C . GLU A 1 90 ? 15.530 -7.044 -24.468 1.00 78.25 90 GLU A C 1
ATOM 729 O O . GLU A 1 90 ? 14.600 -7.596 -23.886 1.00 78.25 90 GLU A O 1
ATOM 734 N N . GLU A 1 91 ? 16.298 -7.695 -25.348 1.00 75.50 91 GLU A N 1
ATOM 735 C CA . GLU A 1 91 ? 16.137 -9.119 -25.694 1.00 75.50 91 GLU A CA 1
ATOM 736 C C . GLU A 1 91 ? 16.327 -10.024 -24.470 1.00 75.50 91 GLU A C 1
ATOM 738 O O . GLU A 1 91 ? 15.525 -10.920 -24.229 1.00 75.50 91 GLU A O 1
ATOM 743 N N . THR A 1 92 ? 17.339 -9.746 -23.647 1.00 70.94 92 THR A N 1
ATOM 744 C CA . THR A 1 92 ? 17.648 -10.528 -22.442 1.00 70.94 92 THR A CA 1
ATOM 745 C C . THR A 1 92 ? 16.555 -10.412 -21.374 1.00 70.94 92 THR A C 1
ATOM 747 O O . THR A 1 92 ? 16.333 -11.360 -20.624 1.00 70.94 92 THR A O 1
ATOM 750 N N . MET A 1 93 ? 15.852 -9.274 -21.296 1.00 60.12 93 MET A N 1
ATOM 751 C CA . MET A 1 93 ? 14.759 -9.076 -20.332 1.00 60.12 93 MET A CA 1
ATOM 752 C C . MET A 1 93 ? 13.429 -9.711 -20.758 1.00 60.12 93 MET A C 1
ATOM 754 O O . MET A 1 93 ? 12.578 -9.933 -19.903 1.00 60.12 93 MET A O 1
ATOM 758 N N . LYS A 1 94 ? 13.235 -10.025 -22.046 1.00 66.38 94 LYS A N 1
ATOM 759 C CA . LYS A 1 94 ? 12.019 -10.704 -22.540 1.00 66.38 94 LYS A CA 1
ATOM 760 C C . LYS A 1 94 ? 11.960 -12.190 -22.168 1.00 66.38 94 LYS A C 1
ATOM 762 O O . LYS A 1 94 ? 10.913 -12.809 -22.328 1.00 66.38 94 LYS A O 1
ATOM 767 N N . THR A 1 95 ? 13.072 -12.760 -21.710 1.00 50.41 95 THR A N 1
ATOM 768 C CA . THR A 1 95 ? 13.246 -14.203 -21.480 1.00 50.41 95 THR A CA 1
ATOM 769 C C . THR A 1 95 ? 13.156 -14.617 -20.006 1.00 50.41 95 THR A C 1
ATOM 771 O O . THR A 1 95 ? 13.382 -15.788 -19.702 1.00 50.41 95 THR A O 1
ATOM 774 N N . ILE A 1 96 ? 12.861 -13.676 -19.101 1.00 46.59 96 ILE A N 1
ATOM 775 C CA . ILE A 1 96 ? 12.628 -13.910 -17.662 1.00 46.59 96 ILE A CA 1
ATOM 776 C C . ILE A 1 96 ? 11.124 -14.032 -17.416 1.00 46.59 96 ILE A C 1
ATOM 778 O O . ILE A 1 96 ? 10.730 -14.969 -16.687 1.00 46.59 96 ILE A O 1
#